Protein AF-A0A3D0T8A9-F1 (afdb_monomer)

Foldseek 3Di:
DVQLLVLLVCQLVVNDDLVVSVVCCVPVCQLVDPCSVVVSLVVVCVSVPPPSNVVNVVVCCVVVSDPD

pLDDT: mean 92.13, std 5.27, range [63.97, 95.69]

Solvent-accessible surface area (backbone atoms only — not comparable to full-atom values): 4054 Å² total; per-residue (Å²): 109,70,65,57,48,50,42,48,52,37,34,63,72,66,78,45,54,73,70,60,43,52,50,45,48,70,72,64,56,48,82,79,42,89,62,53,62,54,55,48,52,62,76,44,49,91,45,58,86,38,69,61,43,49,52,55,52,53,51,35,30,74,73,65,76,40,83,124

Mean predicted aligned error: 2.89 Å

Radius of gyration: 10.63 Å; Cα contacts (8 Å, |Δi|>4): 48; chains: 1; bounding box: 28×21×26 Å

Sequence (68 aa):
MRYVRGSLEAFLDGKKELNWVKGTIKNSGILNYKGMLQEIFDGLRRYSKLTRYQSILKECQKEGWLKS

Structure (mmCIF, N/CA/C/O backbone):
data_AF-A0A3D0T8A9-F1
#
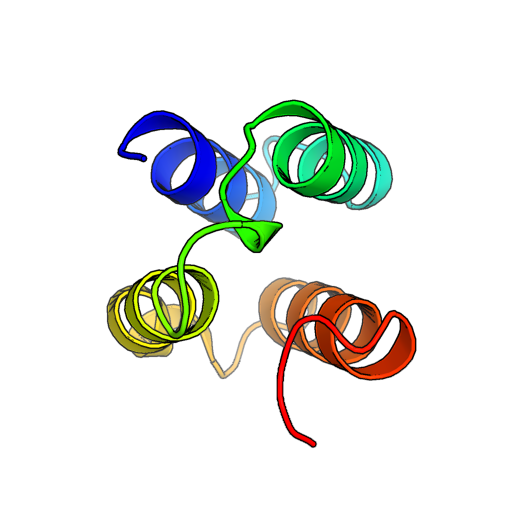_entry.id  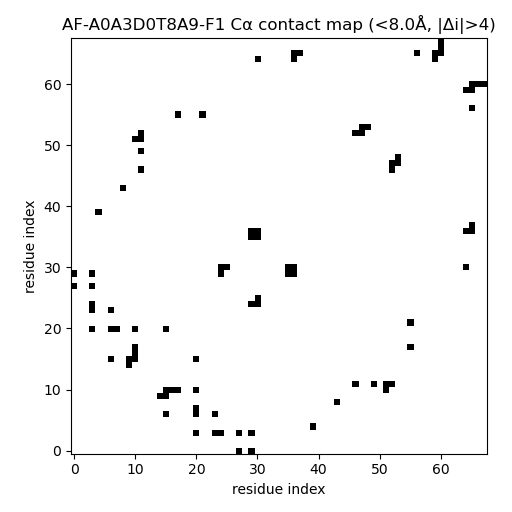 AF-A0A3D0T8A9-F1
#
loop_
_atom_site.group_PDB
_atom_site.id
_atom_site.type_symbol
_atom_site.label_atom_id
_atom_site.label_alt_id
_atom_site.label_comp_id
_atom_site.label_asym_id
_atom_site.label_entity_id
_atom_site.label_seq_id
_atom_site.pdbx_PDB_ins_code
_atom_site.Cartn_x
_atom_site.Cartn_y
_atom_site.Cartn_z
_atom_site.occupancy
_atom_site.B_iso_or_equiv
_atom_site.auth_seq_id
_atom_site.auth_comp_id
_atom_site.auth_asym_id
_atom_site.auth_atom_id
_atom_site.pdbx_PDB_model_num
ATOM 1 N N . MET A 1 1 ? -11.069 -7.027 -7.158 1.00 63.97 1 MET A N 1
ATOM 2 C CA . MET A 1 1 ? -9.761 -6.722 -6.515 1.00 63.97 1 MET A CA 1
ATOM 3 C C . MET A 1 1 ? -8.531 -6.895 -7.395 1.00 63.97 1 MET A C 1
ATOM 5 O O . MET A 1 1 ? -7.526 -6.253 -7.114 1.00 63.97 1 MET A O 1
ATOM 9 N N . ARG A 1 2 ? -8.598 -7.681 -8.482 1.00 73.88 2 ARG A N 1
ATOM 10 C CA . ARG A 1 2 ? -7.531 -7.767 -9.502 1.00 73.88 2 ARG A CA 1
ATOM 11 C C . ARG A 1 2 ? -7.000 -6.392 -9.941 1.00 73.88 2 ARG A C 1
ATOM 13 O O . ARG A 1 2 ? -5.806 -6.247 -10.155 1.00 73.88 2 ARG A O 1
ATOM 20 N N . TYR A 1 3 ? -7.882 -5.391 -9.983 1.00 86.06 3 TYR A N 1
ATOM 21 C CA . TYR A 1 3 ? -7.553 -4.001 -10.295 1.00 86.06 3 TYR A CA 1
ATOM 22 C C . TYR A 1 3 ? -6.577 -3.354 -9.297 1.00 86.06 3 TYR A C 1
ATOM 24 O O . TYR A 1 3 ? -5.566 -2.813 -9.718 1.00 86.06 3 TYR A O 1
ATOM 32 N N . VAL A 1 4 ? -6.809 -3.465 -7.981 1.00 92.38 4 VAL A N 1
ATOM 33 C CA . VAL A 1 4 ? -5.910 -2.880 -6.962 1.00 92.38 4 VAL A CA 1
ATOM 34 C C . VAL A 1 4 ? -4.541 -3.550 -6.993 1.00 92.38 4 VAL A C 1
ATOM 36 O O . VAL A 1 4 ? -3.524 -2.864 -6.951 1.00 92.38 4 VAL A O 1
ATOM 39 N N . ARG A 1 5 ? -4.512 -4.881 -7.134 1.00 94.06 5 ARG A N 1
ATOM 40 C CA . ARG A 1 5 ? -3.262 -5.630 -7.290 1.00 94.06 5 ARG A CA 1
ATOM 41 C C . ARG A 1 5 ? -2.488 -5.182 -8.530 1.00 94.06 5 ARG A C 1
ATOM 43 O O . ARG A 1 5 ? -1.315 -4.860 -8.407 1.00 94.06 5 ARG A O 1
ATOM 50 N N . GLY A 1 6 ? -3.144 -5.109 -9.689 1.00 94.06 6 GLY A N 1
ATOM 51 C CA . GLY A 1 6 ? -2.507 -4.652 -10.927 1.00 94.06 6 GLY A CA 1
ATOM 52 C C . GLY A 1 6 ? -2.017 -3.204 -10.840 1.00 94.06 6 GLY A C 1
ATOM 53 O O . GLY A 1 6 ? -0.934 -2.889 -11.322 1.00 94.06 6 GLY A O 1
ATOM 54 N N . SER A 1 7 ? -2.763 -2.327 -10.165 1.00 93.94 7 SER A N 1
ATOM 55 C CA . SER A 1 7 ? -2.345 -0.944 -9.917 1.00 93.94 7 SER A CA 1
ATOM 56 C C . SER A 1 7 ? -1.133 -0.848 -8.989 1.00 93.94 7 SER A C 1
ATOM 58 O O . SER A 1 7 ? -0.247 -0.028 -9.231 1.00 93.94 7 SER A O 1
ATOM 60 N N . LEU A 1 8 ? -1.065 -1.692 -7.956 1.00 94.69 8 LEU A N 1
ATOM 61 C CA . LEU A 1 8 ? 0.116 -1.812 -7.102 1.00 94.69 8 LEU A CA 1
ATOM 62 C C . LEU A 1 8 ? 1.311 -2.342 -7.896 1.00 94.69 8 LEU A C 1
ATOM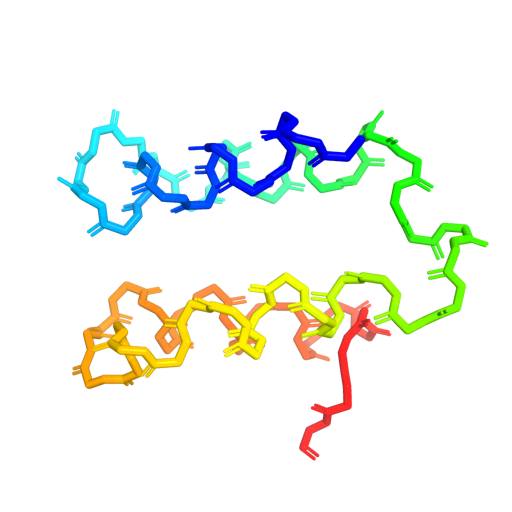 64 O O . LEU A 1 8 ? 2.366 -1.725 -7.852 1.00 94.69 8 LEU A O 1
ATOM 68 N N . GLU A 1 9 ? 1.147 -3.410 -8.677 1.00 94.56 9 GLU A N 1
ATOM 69 C CA . GLU A 1 9 ? 2.202 -3.945 -9.552 1.00 94.56 9 GLU A CA 1
ATOM 70 C C . GLU A 1 9 ? 2.705 -2.877 -10.541 1.00 94.56 9 GLU A C 1
ATOM 72 O O . GLU A 1 9 ? 3.908 -2.667 -10.655 1.00 94.56 9 GLU A O 1
ATOM 77 N N . ALA A 1 10 ? 1.811 -2.105 -11.167 1.00 94.56 10 ALA A N 1
ATOM 78 C CA . ALA A 1 10 ? 2.188 -1.010 -12.063 1.00 94.56 10 ALA A CA 1
ATOM 79 C C . ALA A 1 10 ? 2.965 0.112 -11.352 1.00 94.56 10 ALA A C 1
ATOM 81 O O . ALA A 1 10 ? 3.902 0.675 -11.921 1.00 94.56 10 ALA A O 1
ATOM 82 N N . PHE A 1 11 ? 2.596 0.446 -10.113 1.00 95.31 11 PHE A N 1
ATOM 83 C CA . PHE A 1 11 ? 3.352 1.395 -9.298 1.00 95.31 11 PHE A CA 1
ATOM 84 C C . PHE A 1 11 ? 4.740 0.847 -8.932 1.00 95.31 11 PHE A C 1
ATOM 86 O O . PHE A 1 11 ? 5.730 1.573 -9.050 1.00 95.31 11 PHE A O 1
ATOM 93 N N . LEU A 1 12 ? 4.825 -0.426 -8.535 1.00 94.12 12 LEU A N 1
ATOM 94 C CA . LEU A 1 12 ? 6.079 -1.102 -8.188 1.00 94.12 12 LEU A CA 1
ATOM 95 C C . LEU A 1 12 ? 7.031 -1.203 -9.387 1.00 94.12 12 LEU A C 1
ATOM 97 O O . LEU A 1 12 ? 8.231 -1.000 -9.220 1.00 94.12 12 LEU A O 1
ATOM 101 N N . ASP A 1 13 ? 6.485 -1.411 -10.584 1.00 92.94 13 ASP A N 1
ATOM 102 C CA . ASP A 1 13 ? 7.206 -1.449 -11.862 1.00 92.94 13 ASP A CA 1
ATOM 103 C C . ASP A 1 13 ? 7.652 -0.063 -12.370 1.00 92.94 13 ASP A C 1
ATOM 105 O O . ASP A 1 13 ? 8.252 0.038 -13.438 1.00 92.94 13 ASP A O 1
ATOM 109 N N . GLY A 1 14 ? 7.327 1.032 -11.675 1.00 92.31 14 GLY A N 1
ATOM 110 C CA . GLY A 1 14 ? 7.711 2.376 -12.120 1.00 92.31 14 GLY A CA 1
ATOM 111 C C . GLY A 1 14 ? 6.756 3.042 -13.111 1.00 92.31 14 GLY A C 1
ATOM 112 O O . GLY A 1 14 ? 6.998 4.171 -13.520 1.00 92.31 14 GLY A O 1
ATOM 113 N N . LYS A 1 15 ? 5.657 2.382 -13.490 1.00 93.44 15 LYS A N 1
ATOM 114 C CA . LYS A 1 15 ? 4.733 2.851 -14.541 1.00 93.44 15 LYS A CA 1
ATOM 115 C C . LYS A 1 15 ? 3.720 3.883 -14.042 1.00 93.44 15 LYS A C 1
ATOM 117 O O . LYS A 1 15 ? 3.027 4.508 -14.846 1.00 93.44 15 LYS A O 1
ATOM 122 N N . LYS A 1 16 ? 3.563 4.001 -12.722 1.00 94.12 16 LYS A N 1
ATOM 123 C CA . LYS A 1 16 ? 2.607 4.888 -12.048 1.00 94.12 16 LYS A CA 1
ATOM 124 C C . LYS A 1 16 ? 3.224 5.485 -10.786 1.00 94.12 16 LYS A C 1
ATOM 126 O O . LYS A 1 16 ? 4.199 4.962 -10.248 1.00 94.12 16 LYS A O 1
ATOM 131 N N . GLU A 1 17 ? 2.600 6.556 -10.308 1.00 93.94 17 GLU A N 1
ATOM 132 C CA . GLU A 1 17 ? 3.040 7.337 -9.152 1.00 93.94 17 GLU A CA 1
ATOM 133 C C . GLU A 1 17 ? 2.220 7.026 -7.890 1.00 93.94 17 GLU A C 1
ATOM 135 O O . GLU A 1 17 ? 1.092 6.526 -7.956 1.00 93.94 17 GLU A O 1
ATOM 140 N N . LEU A 1 18 ? 2.781 7.358 -6.724 1.00 92.56 18 LEU A N 1
ATOM 141 C CA . LEU A 1 18 ? 2.233 7.011 -5.407 1.00 92.56 18 LEU A CA 1
ATOM 142 C C . LEU A 1 18 ? 0.798 7.526 -5.193 1.00 92.56 18 LEU A C 1
ATOM 144 O O . LEU A 1 18 ? -0.078 6.792 -4.735 1.00 92.56 18 LEU A O 1
ATOM 148 N N . ASN A 1 19 ? 0.526 8.772 -5.583 1.00 93.25 19 ASN A N 1
ATOM 149 C CA . ASN A 1 19 ? -0.803 9.376 -5.433 1.00 93.25 19 ASN A CA 1
ATOM 150 C C . ASN A 1 19 ? -1.873 8.648 -6.258 1.00 93.25 19 ASN A C 1
ATOM 152 O O . ASN A 1 19 ? -3.015 8.517 -5.816 1.00 93.25 19 ASN A O 1
ATOM 156 N N . TRP A 1 20 ? -1.500 8.122 -7.426 1.00 93.88 20 TRP A N 1
ATOM 157 C CA . TRP A 1 20 ? -2.419 7.390 -8.293 1.00 93.88 20 TRP A CA 1
ATOM 158 C C . TRP A 1 20 ? -2.834 6.048 -7.678 1.00 93.88 20 TRP A C 1
ATOM 160 O O . TRP A 1 20 ? -4.021 5.705 -7.664 1.00 93.88 20 TRP A O 1
ATOM 170 N N . VAL A 1 21 ? -1.882 5.305 -7.101 1.00 94.81 21 VAL A N 1
ATOM 171 C CA . VAL A 1 21 ? -2.201 4.036 -6.429 1.00 94.81 21 VAL A CA 1
ATOM 172 C C . VAL A 1 21 ? -2.980 4.267 -5.129 1.00 94.81 21 VAL A C 1
ATOM 174 O O . VAL A 1 21 ? -3.946 3.547 -4.878 1.00 94.81 21 VAL A O 1
ATOM 177 N N . LYS A 1 22 ? -2.679 5.328 -4.362 1.00 94.62 22 LYS A N 1
ATOM 178 C CA . LYS A 1 22 ? -3.483 5.732 -3.191 1.00 94.62 22 LYS A CA 1
ATOM 179 C C . LYS A 1 22 ? -4.934 6.033 -3.576 1.00 94.62 22 LYS A C 1
ATOM 181 O O . LYS A 1 22 ? -5.854 5.538 -2.927 1.00 94.62 22 LYS A O 1
ATOM 186 N N . GLY A 1 23 ? -5.143 6.809 -4.642 1.00 94.69 23 GLY A N 1
ATOM 187 C CA . GLY A 1 23 ? -6.481 7.102 -5.164 1.00 94.69 23 GLY A CA 1
ATOM 188 C C . GLY A 1 23 ? -7.220 5.838 -5.603 1.00 94.69 23 GLY A C 1
ATOM 189 O O . GLY A 1 23 ? -8.395 5.663 -5.289 1.00 94.69 23 GLY A O 1
ATOM 190 N N . THR A 1 24 ? -6.513 4.906 -6.247 1.00 94.75 24 THR A N 1
ATOM 191 C CA . THR A 1 24 ? -7.079 3.604 -6.622 1.00 94.75 24 THR A CA 1
ATOM 192 C C . THR A 1 24 ? -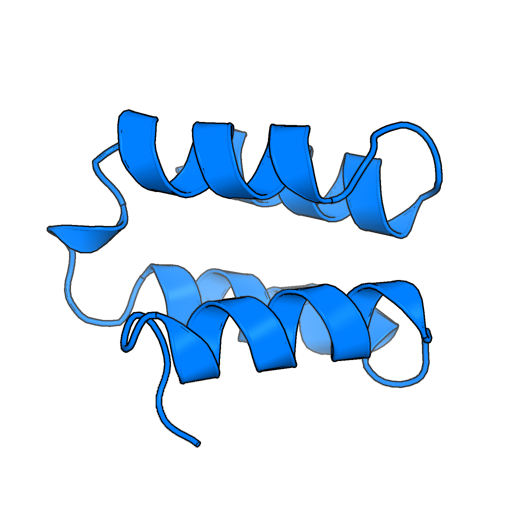7.543 2.812 -5.401 1.00 94.75 24 THR A C 1
ATOM 194 O O . THR A 1 24 ? -8.655 2.292 -5.405 1.00 94.75 24 THR A O 1
ATOM 197 N N . ILE A 1 25 ? -6.729 2.735 -4.344 1.00 94.19 25 ILE A N 1
ATOM 198 C CA . ILE A 1 25 ? -7.099 2.032 -3.109 1.00 94.19 25 ILE A CA 1
ATOM 199 C C . ILE A 1 25 ? -8.365 2.658 -2.508 1.00 94.19 25 ILE A C 1
ATOM 201 O O . ILE A 1 25 ? -9.340 1.935 -2.302 1.00 94.19 25 ILE A O 1
ATOM 205 N N . LYS A 1 26 ? -8.393 3.990 -2.341 1.00 93.69 26 LYS A N 1
ATOM 206 C CA . LYS A 1 26 ? -9.547 4.737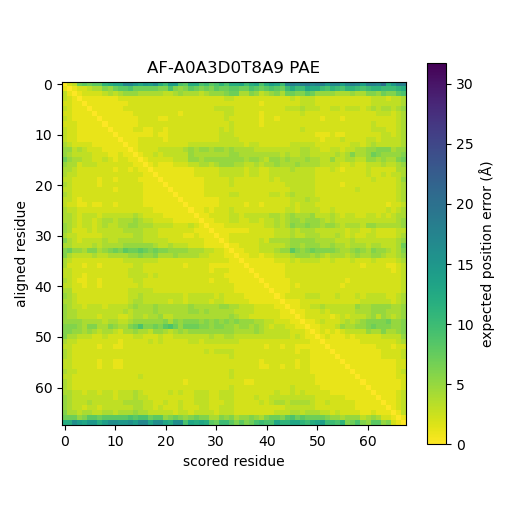 -1.800 1.00 93.69 26 LYS A CA 1
ATOM 207 C C . LYS A 1 26 ? -10.837 4.481 -2.589 1.00 93.69 26 LYS A C 1
ATOM 209 O O . LYS A 1 26 ? -11.871 4.199 -1.995 1.00 93.69 26 LYS A O 1
ATOM 214 N N . ASN A 1 27 ? -10.764 4.509 -3.919 1.00 94.00 27 ASN A N 1
ATOM 215 C CA . ASN A 1 27 ? -11.948 4.428 -4.782 1.00 94.00 27 ASN A CA 1
ATOM 216 C C . ASN A 1 27 ? -12.384 2.993 -5.119 1.00 94.00 27 ASN A C 1
ATOM 218 O O . ASN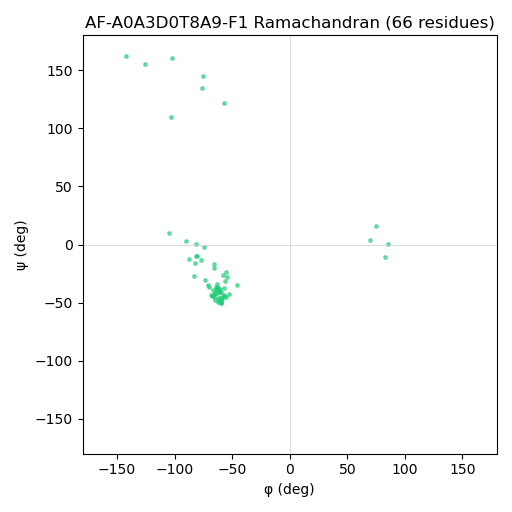 A 1 27 ? -13.472 2.785 -5.645 1.00 94.00 27 ASN A O 1
ATOM 222 N N . SER A 1 28 ? -11.550 1.988 -4.843 1.00 91.44 28 SER A N 1
ATOM 223 C CA . SER A 1 28 ? -11.834 0.591 -5.207 1.00 91.44 28 SER A CA 1
ATOM 224 C C . SER A 1 28 ? -12.786 -0.143 -4.258 1.00 91.44 28 SER A C 1
ATOM 226 O O . SER A 1 28 ? -13.157 -1.284 -4.535 1.00 91.44 28 SER A O 1
ATOM 228 N N . GLY A 1 29 ? -13.115 0.453 -3.108 1.00 90.69 29 GLY A N 1
ATOM 229 C CA . GLY A 1 29 ? -13.887 -0.200 -2.049 1.00 90.69 29 GLY A CA 1
ATOM 230 C C . GLY A 1 29 ? -13.141 -1.324 -1.319 1.00 90.69 29 GLY A C 1
ATOM 231 O O . GLY A 1 29 ? -13.725 -1.948 -0.439 1.00 90.69 29 GLY A O 1
ATOM 232 N N . ILE A 1 30 ? -11.859 -1.581 -1.630 1.00 93.06 30 ILE A N 1
ATOM 233 C CA . ILE A 1 30 ? -11.059 -2.640 -0.985 1.00 93.06 30 ILE A CA 1
ATOM 234 C C . ILE A 1 30 ? -10.993 -2.498 0.535 1.00 93.06 30 ILE A C 1
ATOM 236 O O . ILE A 1 30 ? -10.954 -3.498 1.244 1.00 93.06 30 ILE A O 1
ATOM 240 N N . LEU A 1 31 ? -11.033 -1.261 1.026 1.00 92.25 31 LEU A N 1
ATOM 241 C CA . LEU A 1 31 ? -10.958 -0.941 2.448 1.00 92.25 31 LEU A CA 1
ATOM 242 C C . LEU A 1 31 ? -12.172 -1.451 3.245 1.00 92.25 31 LEU A C 1
ATOM 244 O O . LEU A 1 31 ? -12.061 -1.643 4.450 1.00 92.25 31 LEU A O 1
ATOM 248 N N . ASN A 1 32 ? -13.298 -1.738 2.581 1.00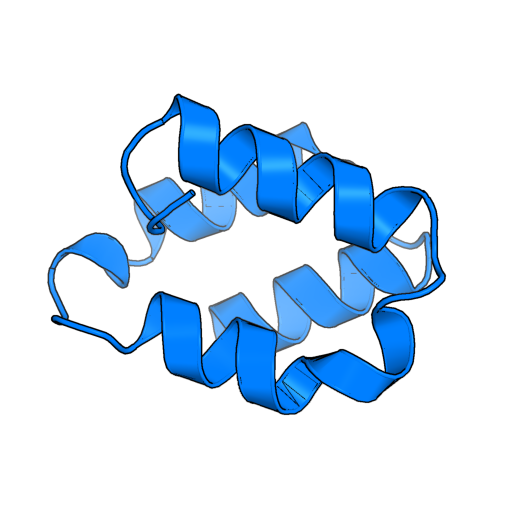 92.50 32 ASN A N 1
ATOM 249 C CA . ASN A 1 32 ? -14.481 -2.327 3.218 1.00 92.50 32 ASN A CA 1
ATOM 250 C C . ASN A 1 32 ? -14.325 -3.837 3.473 1.00 92.50 32 ASN A C 1
ATOM 252 O O . ASN A 1 32 ? -15.116 -4.425 4.207 1.00 92.50 32 ASN A O 1
ATOM 256 N N . TYR A 1 33 ? -13.316 -4.476 2.872 1.00 90.25 33 TYR A N 1
ATOM 257 C CA . TYR A 1 33 ? -13.068 -5.907 2.997 1.00 90.25 33 TYR A CA 1
ATOM 258 C C . TYR A 1 33 ? -11.914 -6.150 3.962 1.00 90.25 33 TYR A C 1
ATOM 260 O O . TYR A 1 33 ? -10.746 -5.872 3.673 1.00 90.25 33 TYR A O 1
ATOM 268 N N . LYS A 1 34 ? -12.251 -6.701 5.127 1.00 88.25 34 LYS A N 1
ATOM 269 C CA . LYS A 1 34 ? -11.287 -6.983 6.189 1.00 88.25 34 LYS A CA 1
ATOM 270 C C . LYS A 1 34 ? -10.167 -7.894 5.676 1.00 88.25 34 LYS A C 1
ATOM 272 O O . LYS A 1 34 ? -10.427 -9.007 5.239 1.00 88.25 34 LYS A O 1
ATOM 277 N N . GLY A 1 35 ? -8.925 -7.421 5.764 1.00 89.62 35 GLY A N 1
ATOM 278 C CA . GLY A 1 35 ? -7.724 -8.200 5.440 1.00 89.62 35 GLY A CA 1
ATOM 279 C C . GLY A 1 35 ? -7.360 -8.267 3.955 1.00 89.62 35 GLY A C 1
ATOM 280 O O . GLY A 1 35 ? -6.237 -8.637 3.634 1.00 89.62 35 GLY A O 1
ATOM 281 N N . MET A 1 36 ? -8.225 -7.832 3.038 1.00 93.38 36 MET A N 1
ATOM 282 C CA . MET A 1 36 ? -7.974 -8.073 1.615 1.00 93.38 36 MET A CA 1
ATOM 283 C C . MET A 1 36 ? -6.864 -7.190 1.032 1.00 93.38 36 MET A C 1
ATOM 285 O O . MET A 1 36 ? -6.122 -7.617 0.151 1.00 93.38 36 MET A O 1
ATOM 289 N N . LEU A 1 37 ? -6.687 -5.971 1.556 1.00 94.50 37 LEU A N 1
ATOM 290 C CA . LEU A 1 37 ? -5.517 -5.159 1.211 1.00 94.50 37 LEU A CA 1
ATOM 291 C C . LEU A 1 37 ? -4.218 -5.826 1.697 1.00 94.50 37 LEU A C 1
ATOM 293 O O . LEU A 1 37 ? -3.238 -5.831 0.958 1.00 94.50 37 LEU A O 1
ATOM 297 N N . GLN A 1 38 ? -4.224 -6.431 2.890 1.00 94.69 38 GLN A N 1
ATOM 298 C CA . GLN A 1 38 ? -3.067 -7.150 3.432 1.00 94.69 38 GLN A CA 1
ATOM 299 C C . GLN A 1 38 ? -2.700 -8.345 2.546 1.00 94.69 38 GLN A C 1
ATOM 301 O O . GLN A 1 38 ? -1.543 -8.471 2.164 1.00 94.69 38 GLN A O 1
ATOM 306 N N . GLU A 1 39 ? -3.680 -9.152 2.130 1.00 94.62 39 GLU A N 1
ATOM 307 C CA . GLU A 1 39 ? -3.453 -10.292 1.227 1.00 94.62 39 GLU A CA 1
ATOM 308 C C . GLU A 1 39 ? -2.799 -9.875 -0.099 1.00 94.62 39 GLU A C 1
ATOM 310 O O . GLU A 1 39 ? -1.939 -10.582 -0.632 1.00 94.62 39 GLU A O 1
ATOM 315 N N . ILE A 1 40 ? -3.169 -8.707 -0.638 1.00 94.44 40 ILE A N 1
ATOM 316 C CA . ILE A 1 40 ? -2.524 -8.174 -1.843 1.00 94.44 40 ILE A CA 1
ATOM 317 C C . ILE A 1 40 ? -1.057 -7.833 -1.567 1.00 94.44 40 ILE A C 1
ATOM 319 O O . ILE A 1 40 ? -0.200 -8.186 -2.377 1.00 94.44 40 ILE A O 1
ATOM 323 N N . PHE A 1 41 ? -0.753 -7.174 -0.448 1.00 94.31 41 PHE A N 1
ATOM 324 C CA . PHE A 1 41 ? 0.631 -6.875 -0.067 1.00 94.31 41 PHE A CA 1
ATOM 325 C C . PHE A 1 41 ? 1.448 -8.152 0.172 1.00 94.31 41 PHE A C 1
ATOM 327 O O . PHE A 1 41 ? 2.568 -8.258 -0.330 1.00 94.31 41 PHE A O 1
ATOM 334 N N . ASP A 1 42 ? 0.872 -9.158 0.829 1.00 93.38 42 ASP A N 1
ATOM 335 C CA . ASP A 1 42 ? 1.517 -10.453 1.062 1.00 93.38 42 ASP A CA 1
ATOM 336 C C . ASP A 1 42 ? 1.846 -11.161 -0.263 1.00 93.38 42 ASP A C 1
ATOM 338 O O . ASP A 1 42 ? 2.959 -11.662 -0.451 1.00 93.38 42 ASP A O 1
ATOM 342 N N . GLY A 1 43 ? 0.935 -11.105 -1.241 1.00 93.75 43 GLY A N 1
ATOM 343 C CA . GLY A 1 43 ? 1.168 -11.596 -2.605 1.00 93.75 43 GLY A CA 1
ATOM 344 C C . GLY A 1 43 ? 2.237 -10.820 -3.389 1.00 93.75 43 GLY A C 1
ATOM 345 O O . GLY A 1 43 ? 2.764 -11.322 -4.385 1.00 93.75 43 GLY A O 1
ATOM 346 N N . LEU A 1 44 ? 2.591 -9.615 -2.938 1.00 93.44 44 LEU A N 1
ATOM 347 C CA . LEU A 1 44 ? 3.618 -8.748 -3.520 1.00 93.44 44 LEU A CA 1
ATOM 348 C C . LEU A 1 44 ? 4.914 -8.728 -2.701 1.00 93.44 44 LEU A C 1
ATOM 350 O O . LEU A 1 44 ? 5.831 -7.972 -3.023 1.00 93.44 44 LEU A O 1
ATOM 354 N N . ARG A 1 45 ? 5.059 -9.607 -1.702 1.00 89.38 45 ARG A N 1
ATOM 355 C CA . ARG A 1 45 ? 6.232 -9.669 -0.816 1.00 89.38 45 ARG A CA 1
ATOM 356 C C . ARG A 1 45 ? 7.569 -9.834 -1.549 1.00 89.38 45 ARG A C 1
ATOM 358 O O . ARG A 1 45 ? 8.598 -9.398 -1.031 1.00 89.38 45 ARG A O 1
ATOM 365 N N . ARG A 1 46 ? 7.586 -10.377 -2.774 1.00 91.06 46 ARG A N 1
ATOM 366 C CA . ARG A 1 46 ? 8.793 -10.416 -3.630 1.00 91.06 46 ARG A CA 1
ATOM 367 C C . ARG A 1 46 ? 9.384 -9.026 -3.916 1.00 91.06 46 ARG A C 1
ATOM 369 O O . ARG A 1 46 ? 10.584 -8.905 -4.124 1.00 91.06 46 ARG A O 1
ATOM 376 N N . TYR A 1 47 ? 8.557 -7.982 -3.871 1.00 90.06 47 TYR A N 1
ATOM 377 C CA . TYR A 1 47 ? 8.947 -6.586 -4.062 1.00 90.06 47 TYR A CA 1
ATOM 378 C C . TYR A 1 47 ? 9.332 -5.877 -2.755 1.00 90.06 47 TYR A C 1
ATOM 380 O O . TYR A 1 47 ? 9.655 -4.695 -2.784 1.00 90.06 47 TYR A O 1
ATOM 388 N N . SER A 1 48 ? 9.336 -6.575 -1.613 1.00 87.00 48 SER A N 1
ATOM 389 C CA . SER A 1 48 ? 9.558 -5.988 -0.279 1.00 87.00 48 SER A CA 1
ATOM 390 C C . SER A 1 48 ? 10.849 -5.183 -0.130 1.00 87.00 48 SER A C 1
ATOM 392 O O . SER A 1 48 ? 10.890 -4.251 0.667 1.00 87.00 48 SER A O 1
ATOM 394 N N . LYS A 1 49 ? 11.900 -5.491 -0.896 1.00 89.06 49 LYS A N 1
ATOM 395 C CA . LYS A 1 49 ? 13.165 -4.739 -0.858 1.00 89.06 49 LYS A CA 1
ATOM 396 C C . LYS A 1 49 ? 13.139 -3.449 -1.686 1.00 89.06 49 LYS A C 1
ATOM 398 O O . LYS A 1 49 ? 14.078 -2.665 -1.604 1.00 89.06 49 LYS A O 1
ATOM 403 N N . LEU A 1 50 ? 12.101 -3.222 -2.494 1.00 92.12 50 LEU A N 1
ATOM 404 C CA . LEU A 1 50 ? 11.998 -2.024 -3.322 1.00 92.12 50 LEU A CA 1
ATOM 405 C C . LEU A 1 50 ? 11.595 -0.811 -2.484 1.00 92.12 50 LEU A C 1
ATOM 407 O O . LEU A 1 50 ? 10.608 -0.856 -1.748 1.00 92.12 50 LEU A O 1
ATOM 411 N N . THR A 1 51 ? 12.276 0.317 -2.696 1.00 94.00 51 THR A N 1
ATOM 412 C CA . THR A 1 51 ? 11.924 1.605 -2.074 1.00 94.00 51 THR A CA 1
ATOM 413 C C . THR A 1 51 ? 10.463 1.962 -2.323 1.00 94.00 51 THR A C 1
ATOM 415 O O . THR A 1 51 ? 9.759 2.341 -1.395 1.00 94.00 51 THR A O 1
ATOM 418 N N . ARG A 1 52 ? 9.969 1.749 -3.552 1.00 93.88 52 ARG A N 1
ATOM 419 C CA . ARG A 1 52 ? 8.564 1.990 -3.915 1.00 93.88 52 ARG A CA 1
ATOM 420 C C . ARG A 1 52 ? 7.601 1.168 -3.056 1.00 93.88 52 ARG A C 1
ATOM 422 O O . ARG A 1 52 ? 6.642 1.728 -2.534 1.00 93.88 52 ARG A O 1
ATOM 429 N N . TYR A 1 53 ? 7.880 -0.122 -2.850 1.00 95.69 53 TYR A N 1
ATOM 430 C CA . TYR A 1 53 ? 7.063 -0.983 -1.990 1.00 95.69 53 TYR A CA 1
ATOM 431 C C . TYR A 1 53 ? 7.005 -0.451 -0.557 1.00 95.69 53 TYR A C 1
ATOM 433 O O . TYR A 1 53 ? 5.923 -0.304 0.005 1.00 95.69 53 TYR A O 1
ATOM 441 N N . GLN A 1 54 ? 8.162 -0.103 0.008 1.00 94.88 54 GLN A N 1
ATOM 442 C CA . GLN A 1 54 ? 8.248 0.449 1.359 1.00 94.88 54 GLN A CA 1
ATOM 443 C C . GLN A 1 54 ? 7.497 1.782 1.482 1.00 94.88 54 GLN A C 1
ATOM 445 O O . GLN A 1 54 ? 6.799 2.008 2.468 1.00 94.88 54 GLN A O 1
ATOM 450 N N . SER A 1 55 ? 7.564 2.641 0.460 1.00 94.81 55 SER A N 1
ATOM 451 C CA . SER A 1 55 ? 6.825 3.906 0.433 1.00 94.81 55 SER A CA 1
ATOM 452 C C . SER A 1 55 ? 5.310 3.700 0.470 1.00 94.81 55 SER A C 1
ATOM 454 O O . SER A 1 55 ? 4.642 4.318 1.296 1.00 94.81 55 SER A O 1
ATOM 456 N N . ILE A 1 56 ? 4.750 2.830 -0.381 1.00 95.19 56 ILE A N 1
ATOM 457 C CA . ILE A 1 56 ? 3.295 2.605 -0.383 1.00 95.19 56 ILE A CA 1
ATOM 458 C C . ILE A 1 56 ? 2.827 1.840 0.859 1.00 95.19 56 ILE A C 1
ATOM 460 O O . ILE A 1 56 ? 1.757 2.152 1.375 1.00 95.19 56 ILE A O 1
ATOM 464 N N . LEU A 1 57 ? 3.627 0.902 1.381 1.00 95.50 57 LEU A N 1
ATOM 465 C CA . LEU A 1 57 ? 3.327 0.210 2.637 1.00 95.50 57 LEU A CA 1
ATOM 466 C C . LEU A 1 57 ? 3.218 1.210 3.794 1.00 95.50 57 LEU A C 1
ATOM 468 O O . LEU A 1 57 ? 2.200 1.236 4.485 1.00 95.50 57 LEU A O 1
ATOM 472 N N . LYS A 1 58 ? 4.218 2.086 3.944 1.00 95.25 58 LYS A N 1
ATOM 473 C CA . LYS A 1 58 ? 4.244 3.120 4.985 1.00 95.25 58 LYS A CA 1
ATOM 474 C C . LYS A 1 58 ? 3.061 4.081 4.876 1.00 95.25 58 LYS A C 1
ATOM 476 O O . LYS A 1 58 ? 2.465 4.437 5.887 1.00 95.25 58 LYS A O 1
ATOM 481 N N . GLU A 1 59 ? 2.692 4.484 3.662 1.00 95.38 59 GLU A N 1
ATOM 482 C CA . GLU A 1 59 ? 1.509 5.324 3.448 1.00 95.38 59 GLU A CA 1
ATOM 483 C C . GLU A 1 59 ? 0.211 4.601 3.823 1.00 95.38 59 GLU A C 1
ATOM 485 O O . GLU A 1 59 ? -0.639 5.186 4.489 1.00 95.38 59 GLU A O 1
ATOM 490 N N . CYS A 1 60 ? 0.062 3.324 3.459 1.00 94.75 60 CYS A N 1
ATOM 491 C CA . CYS A 1 60 ? -1.113 2.536 3.841 1.00 94.75 60 CYS A CA 1
ATOM 492 C C . CYS A 1 60 ? -1.207 2.346 5.365 1.00 94.75 60 CYS A C 1
ATOM 494 O O . CYS A 1 60 ? -2.306 2.378 5.913 1.00 94.75 60 CYS A O 1
ATOM 496 N N . GLN A 1 61 ? -0.074 2.186 6.054 1.00 95.12 61 GLN A N 1
ATOM 497 C CA . GLN A 1 61 ? -0.012 2.124 7.519 1.00 95.12 61 GLN A CA 1
ATOM 498 C C . GLN A 1 61 ? -0.374 3.469 8.158 1.00 95.12 61 GLN A C 1
ATOM 500 O O . GLN A 1 61 ? -1.178 3.518 9.085 1.00 95.12 61 GLN A O 1
ATOM 505 N N . LYS A 1 62 ? 0.153 4.577 7.624 1.00 95.31 62 LYS A N 1
ATOM 506 C CA . LYS A 1 62 ? -0.150 5.938 8.089 1.00 95.31 62 LYS A CA 1
ATOM 507 C C . LYS A 1 62 ? -1.634 6.287 7.957 1.00 95.31 62 LYS A C 1
ATOM 509 O O . LYS A 1 62 ? -2.181 6.959 8.823 1.00 95.31 62 LYS A O 1
ATOM 514 N N . GLU A 1 63 ? -2.283 5.839 6.885 1.00 92.62 63 GLU A N 1
ATOM 515 C CA . GLU A 1 63 ? -3.719 6.059 6.659 1.00 92.62 63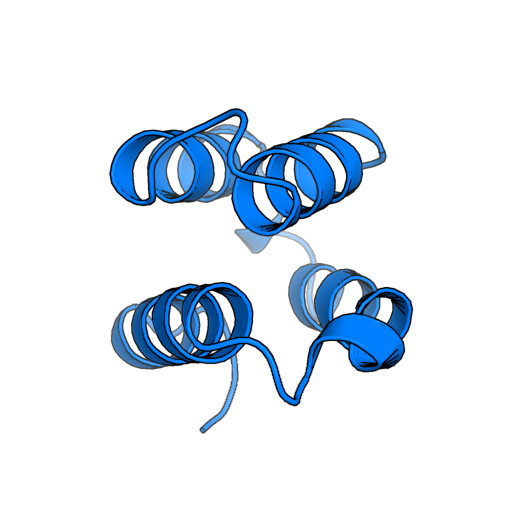 GLU A CA 1
ATOM 516 C C . GLU A 1 63 ? -4.598 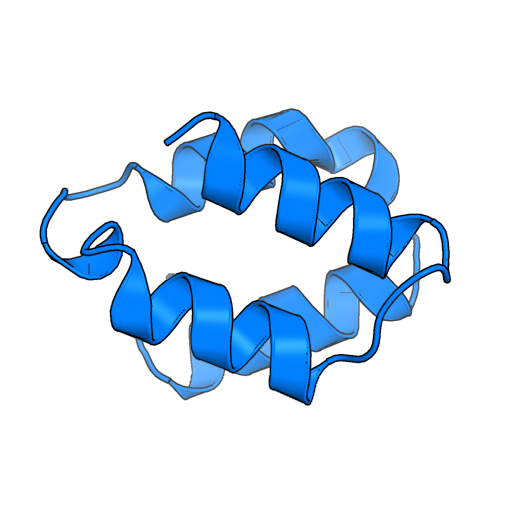5.051 7.435 1.00 92.62 63 GLU A C 1
ATOM 518 O O . GLU A 1 63 ? -5.823 5.106 7.340 1.00 92.62 63 GLU A O 1
ATOM 523 N N . GLY A 1 64 ? -4.000 4.126 8.198 1.00 93.94 64 GLY A N 1
ATOM 524 C CA . GLY A 1 64 ? -4.715 3.135 9.006 1.00 93.94 64 GLY A CA 1
ATOM 525 C C . GLY A 1 64 ? -5.333 1.983 8.207 1.00 93.94 64 GLY A C 1
ATOM 526 O O . GLY A 1 64 ? -6.190 1.269 8.722 1.00 93.94 64 GLY A O 1
ATOM 527 N N . TRP A 1 65 ? -4.929 1.786 6.949 1.00 94.06 65 TRP A N 1
ATOM 528 C CA . TRP A 1 65 ? -5.456 0.714 6.090 1.00 94.06 65 TRP A CA 1
ATOM 529 C C . TRP A 1 65 ? -4.772 -0.626 6.326 1.00 94.06 65 TRP A C 1
ATOM 531 O O . TRP A 1 65 ? -5.359 -1.678 6.079 1.00 94.06 65 TRP A O 1
ATOM 541 N N . LEU A 1 66 ? -3.521 -0.581 6.776 1.00 92.62 66 LEU A N 1
ATOM 542 C CA . LEU A 1 66 ? -2.721 -1.740 7.143 1.00 92.62 66 LEU A CA 1
ATOM 543 C C . LEU A 1 66 ? -2.187 -1.566 8.559 1.00 92.62 66 LEU A C 1
ATOM 545 O O . LEU A 1 66 ? -2.035 -0.447 9.049 1.00 92.62 66 LEU A O 1
ATOM 549 N N . LYS A 1 67 ? -1.887 -2.689 9.211 1.00 87.00 67 LYS A N 1
ATOM 550 C CA . LYS A 1 67 ? -1.229 -2.674 10.518 1.00 87.00 67 LYS A CA 1
ATOM 551 C C . LYS A 1 67 ? 0.255 -2.337 10.354 1.00 87.00 67 LYS A C 1
ATOM 553 O O . LYS A 1 67 ? 0.865 -2.699 9.342 1.00 87.00 67 LYS A O 1
ATOM 558 N N . SER A 1 68 ? 0.791 -1.608 11.333 1.00 72.56 68 SER A N 1
ATOM 559 C CA . SER A 1 68 ? 2.216 -1.272 11.395 1.00 72.56 68 SER A CA 1
ATOM 560 C C . SER A 1 68 ? 3.072 -2.450 11.829 1.00 72.56 68 SER A C 1
ATOM 562 O O . SER A 1 68 ? 2.550 -3.318 12.563 1.00 72.56 68 SER A O 1
#

Secondary structure (DSSP, 8-state):
-HHHHHHHHHHHTTSS-HHHHHHHHHHTTGGGSTTHHHHHHHHTGGGTTSHHHHHHHHHHHHTTSS--